Protein AF-A0A933HEP0-F1 (afdb_monomer_lite)

Sequence (116 aa):
MASVLLTAFVLTGDRSFETAAFYCVVFGLLGIPPTYLSGVYDWKTRFKGRRTRIFDHKIGFGLFFLTISLAMVVARLIWPEIMLEETAGKWVYLVSLYAATAAATYLGHLGSKFLN

Secondary structure (DSSP, 8-state):
-HHHHHHHHHHH--HHHHHHHHHHHHHHHHHHHHHHHHHHHHHHHTSTT---HHHHHHHHHHHHHHHHHHHHHHHHHH-TTTTTS-SHHHHHHHHHHHHHHHHHHHHHHHHHTTT-

Radius of gyration: 16.16 Å; chains: 1; bounding box: 37×24×46 Å

Foldseek 3Di:
DLLVLVVVCVVPVDCVSVVVSLVVLVVVLVVLVVVLVVLVVCCVPVVVVDDDPLSVLLVVLSVVLNVLSVVLNVCCVVPVCQCVDPDPSNVVSSVSSVSSVVSVVVSVVSVVVVVD

Structure (mmCIF, N/CA/C/O backbone):
data_AF-A0A933HEP0-F1
#
_entry.id   AF-A0A933HEP0-F1
#
loop_
_atom_site.group_PDB
_atom_site.id
_atom_site.type_symbol
_atom_site.label_atom_id
_atom_site.label_alt_id
_atom_site.label_comp_id
_atom_site.label_asym_id
_atom_site.label_entity_id
_atom_site.label_seq_id
_atom_site.pdbx_PDB_ins_code
_atom_site.Cartn_x
_atom_site.Cartn_y
_atom_site.Cartn_z
_atom_site.occupancy
_atom_site.B_iso_or_equiv
_atom_site.auth_seq_id
_atom_site.auth_comp_id
_atom_site.auth_asym_id
_atom_site.auth_atom_id
_atom_site.pdbx_PDB_model_num
ATOM 1 N N . MET A 1 1 ? -6.078 -9.452 -4.821 1.00 70.06 1 MET A N 1
ATOM 2 C CA . MET A 1 1 ? -6.519 -9.011 -6.165 1.00 70.06 1 MET A CA 1
ATOM 3 C C . MET A 1 1 ? -5.355 -8.452 -6.977 1.00 70.06 1 MET A C 1
ATOM 5 O O . MET A 1 1 ? -5.093 -9.003 -8.033 1.00 70.06 1 MET A O 1
ATOM 9 N N . ALA A 1 2 ? -4.591 -7.472 -6.468 1.00 78.62 2 ALA A N 1
ATOM 10 C CA . ALA A 1 2 ? -3.384 -6.972 -7.147 1.00 78.62 2 ALA A CA 1
ATOM 11 C C . ALA A 1 2 ? -2.350 -8.081 -7.449 1.00 78.62 2 ALA A C 1
ATOM 13 O O . ALA A 1 2 ? -1.846 -8.157 -8.563 1.00 78.62 2 ALA A O 1
ATOM 14 N N . SER A 1 3 ? -2.111 -8.998 -6.502 1.00 79.44 3 SER A N 1
ATOM 15 C CA . SER A 1 3 ? -1.239 -10.164 -6.720 1.00 79.44 3 SER A CA 1
ATOM 16 C C . SER A 1 3 ? -1.694 -11.075 -7.867 1.00 79.44 3 SER A C 1
ATOM 18 O O . SER A 1 3 ? -0.859 -11.539 -8.628 1.00 79.44 3 SER A O 1
ATOM 20 N N . VAL A 1 4 ? -3.003 -11.295 -8.030 1.00 83.44 4 VAL A N 1
ATOM 21 C CA . VAL A 1 4 ? -3.568 -12.158 -9.086 1.00 83.44 4 VAL A CA 1
ATOM 22 C C . VAL A 1 4 ? -3.347 -11.537 -10.463 1.00 83.44 4 VAL A C 1
ATOM 24 O O . VAL A 1 4 ? -2.940 -12.226 -11.393 1.00 83.44 4 VAL A O 1
ATOM 27 N N . LEU A 1 5 ? -3.562 -10.225 -10.578 1.00 82.38 5 LEU A N 1
ATOM 28 C CA . LEU A 1 5 ? -3.299 -9.473 -11.806 1.00 82.38 5 LEU A CA 1
ATOM 29 C C . LEU A 1 5 ? -1.806 -9.482 -12.146 1.00 82.38 5 LEU A C 1
ATOM 31 O O . LEU A 1 5 ? -1.433 -9.667 -13.298 1.00 82.38 5 LEU A O 1
ATOM 35 N N . LEU A 1 6 ? -0.940 -9.378 -11.138 1.00 79.62 6 LEU A N 1
ATOM 36 C CA . LEU A 1 6 ? 0.499 -9.494 -11.332 1.00 79.62 6 LEU A CA 1
ATOM 37 C C . LEU A 1 6 ? 0.911 -10.901 -11.803 1.00 79.62 6 LEU A C 1
ATOM 39 O O . LEU A 1 6 ? 1.744 -11.026 -12.695 1.00 79.62 6 LEU A O 1
ATOM 43 N N . THR A 1 7 ? 0.317 -11.965 -11.254 1.00 81.12 7 THR A N 1
ATOM 44 C CA . THR A 1 7 ? 0.542 -13.333 -11.747 1.00 81.12 7 THR A CA 1
ATOM 45 C C . THR A 1 7 ? 0.076 -13.480 -13.198 1.00 81.12 7 THR A C 1
ATOM 47 O O . THR A 1 7 ? 0.786 -14.071 -14.006 1.00 81.12 7 THR A O 1
ATOM 50 N N . ALA A 1 8 ? -1.065 -12.885 -13.560 1.00 79.50 8 ALA A N 1
ATOM 51 C CA . ALA A 1 8 ? -1.544 -12.859 -14.940 1.00 79.50 8 ALA A CA 1
ATOM 52 C C . ALA A 1 8 ? -0.583 -12.101 -15.873 1.00 79.50 8 ALA A C 1
ATOM 54 O O . ALA A 1 8 ? -0.327 -12.571 -16.978 1.00 79.50 8 ALA A O 1
ATOM 55 N N . PHE A 1 9 ? 0.026 -10.997 -15.426 1.00 81.81 9 PHE A N 1
ATOM 56 C CA . PHE A 1 9 ? 1.069 -10.303 -16.190 1.00 81.81 9 PHE A CA 1
ATOM 57 C C . PHE A 1 9 ? 2.274 -11.208 -16.464 1.00 81.81 9 PHE A C 1
ATOM 59 O O . PHE A 1 9 ? 2.715 -11.299 -17.603 1.00 81.81 9 PHE A O 1
ATOM 66 N N . VAL A 1 10 ? 2.777 -11.919 -15.451 1.00 79.06 10 VAL A N 1
ATOM 67 C CA . VAL A 1 10 ? 3.939 -12.812 -15.613 1.00 79.06 10 VAL A CA 1
ATOM 68 C C . VAL A 1 10 ? 3.654 -13.946 -16.603 1.00 79.06 10 VAL A C 1
ATOM 70 O O . VAL A 1 10 ? 4.550 -14.350 -17.336 1.00 79.06 10 VAL A O 1
ATOM 73 N N . LEU A 1 11 ? 2.415 -14.443 -16.649 1.00 83.94 11 LEU A N 1
ATOM 74 C CA . LEU A 1 11 ? 2.013 -15.518 -17.561 1.00 83.94 11 LEU A CA 1
ATOM 75 C C . LEU A 1 11 ? 1.714 -15.027 -18.985 1.00 83.94 11 LEU A C 1
ATOM 77 O O . LEU A 1 11 ? 2.029 -15.722 -19.945 1.00 83.94 11 LEU A O 1
ATOM 81 N N . THR A 1 12 ? 1.092 -13.854 -19.125 1.00 83.94 12 THR A N 1
ATOM 82 C CA . THR A 1 12 ? 0.591 -13.354 -20.421 1.00 83.94 12 THR A CA 1
ATOM 83 C C . THR A 1 12 ? 1.558 -12.380 -21.098 1.00 83.94 12 THR A C 1
ATOM 85 O O . THR A 1 12 ? 1.484 -12.178 -22.304 1.00 83.94 12 THR A O 1
ATOM 88 N N . GLY A 1 13 ? 2.437 -11.729 -20.332 1.00 77.69 13 GLY A N 1
ATOM 89 C CA . GLY A 1 13 ? 3.311 -10.645 -20.796 1.00 77.69 13 GLY A CA 1
ATOM 90 C C . GLY A 1 13 ? 2.590 -9.323 -21.098 1.00 77.69 13 GLY A C 1
ATOM 91 O O . GLY A 1 13 ? 3.228 -8.351 -21.503 1.00 77.69 13 GLY A O 1
ATOM 92 N N . ASP A 1 14 ? 1.270 -9.260 -20.904 1.00 82.31 14 ASP A N 1
ATOM 93 C CA . ASP A 1 14 ? 0.446 -8.107 -21.267 1.00 82.31 14 ASP A CA 1
ATOM 94 C C . ASP A 1 14 ? 0.480 -7.003 -20.193 1.00 82.31 14 ASP A C 1
ATOM 96 O O . ASP A 1 14 ? -0.011 -7.166 -19.068 1.00 82.31 14 ASP A O 1
ATOM 100 N N . ARG A 1 15 ? 1.023 -5.838 -20.572 1.00 79.56 15 ARG A N 1
ATOM 101 C CA . ARG A 1 15 ? 1.189 -4.644 -19.721 1.00 79.56 15 ARG A CA 1
ATOM 102 C C . ARG A 1 15 ? -0.126 -4.106 -19.143 1.00 79.56 15 ARG A C 1
ATOM 104 O O . ARG A 1 15 ? -0.103 -3.384 -18.139 1.00 79.56 15 ARG A O 1
ATOM 111 N N . SER A 1 16 ? -1.278 -4.447 -19.723 1.00 83.25 16 SER A N 1
ATOM 112 C CA . SER A 1 16 ? -2.579 -4.067 -19.166 1.00 83.25 16 SER A CA 1
ATOM 113 C C . SER A 1 16 ? -2.805 -4.658 -17.769 1.00 83.25 16 SER A C 1
ATOM 115 O O . SER A 1 16 ? -3.337 -3.966 -16.899 1.00 83.25 16 SER A O 1
ATOM 117 N N . PHE A 1 17 ? -2.335 -5.882 -17.500 1.00 82.56 17 PHE A N 1
ATOM 118 C CA . PHE A 1 17 ? -2.476 -6.512 -16.181 1.00 82.56 17 PHE A CA 1
ATOM 119 C C . PHE A 1 17 ? -1.591 -5.871 -15.111 1.00 82.56 17 PHE A C 1
ATOM 121 O O . PHE A 1 17 ? -2.025 -5.698 -13.971 1.00 82.56 17 PHE A O 1
ATOM 128 N N . GLU A 1 18 ? -0.374 -5.469 -15.478 1.00 81.38 18 GLU A N 1
ATOM 129 C CA . GLU A 1 18 ? 0.513 -4.707 -14.598 1.00 81.38 18 GLU A CA 1
ATOM 130 C C . GLU A 1 18 ? -0.133 -3.375 -14.196 1.00 81.38 18 GLU A C 1
ATOM 132 O O . GLU A 1 18 ? -0.175 -3.020 -13.015 1.00 81.38 18 GLU A O 1
ATOM 137 N N . THR A 1 19 ? -0.674 -2.651 -15.176 1.00 83.56 19 THR A N 1
ATOM 138 C CA . THR A 1 19 ? -1.289 -1.342 -14.936 1.00 83.56 19 THR A CA 1
ATOM 139 C C . THR A 1 19 ? -2.553 -1.488 -14.084 1.00 83.56 19 THR A C 1
ATOM 141 O O . THR A 1 19 ? -2.774 -0.716 -13.151 1.00 83.56 19 THR A O 1
ATOM 144 N N . ALA A 1 20 ? -3.350 -2.534 -14.320 1.00 86.12 20 ALA A N 1
ATOM 145 C CA . ALA A 1 20 ? -4.492 -2.871 -13.475 1.00 86.12 20 ALA A CA 1
ATOM 146 C C . ALA A 1 20 ? -4.071 -3.194 -12.028 1.00 86.12 20 ALA A C 1
ATOM 148 O O . ALA A 1 20 ? -4.691 -2.701 -11.082 1.00 86.12 20 ALA A O 1
ATOM 149 N N . ALA A 1 21 ? -2.995 -3.967 -11.833 1.00 85.06 21 ALA A N 1
ATOM 150 C CA . ALA A 1 21 ? -2.456 -4.261 -10.504 1.00 85.06 21 ALA A CA 1
ATOM 151 C C . ALA A 1 21 ? -2.015 -2.981 -9.777 1.00 85.06 21 ALA A C 1
ATOM 153 O O . ALA A 1 21 ? -2.293 -2.822 -8.586 1.00 85.06 21 ALA A O 1
ATOM 154 N N . PHE A 1 22 ? -1.390 -2.048 -10.500 1.00 84.62 22 PHE A N 1
ATOM 155 C CA . PHE A 1 22 ? -1.019 -0.737 -9.976 1.00 84.62 22 PHE A CA 1
ATOM 156 C C . PHE A 1 22 ? -2.241 0.079 -9.540 1.00 84.62 22 PHE A C 1
ATOM 158 O O . PHE A 1 22 ? -2.272 0.573 -8.411 1.00 84.62 22 PHE A O 1
ATOM 165 N N . TYR A 1 23 ? -3.288 0.155 -10.368 1.00 87.69 23 TYR A N 1
ATOM 166 C CA . TYR A 1 23 ? -4.524 0.839 -9.986 1.00 87.69 23 TYR A CA 1
ATOM 167 C C . TYR A 1 23 ? -5.151 0.235 -8.728 1.00 87.69 23 TYR A C 1
ATOM 169 O O . TYR A 1 23 ? -5.59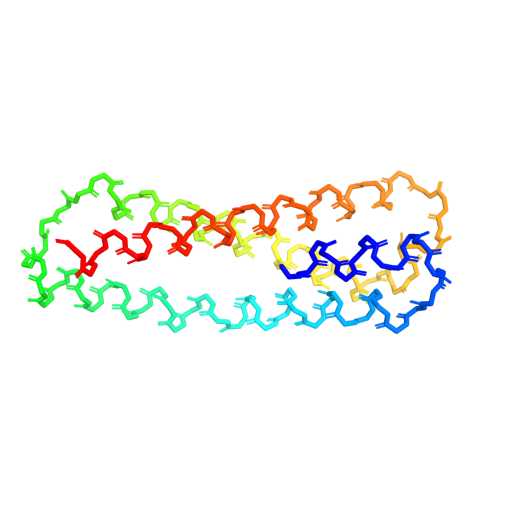1 0.983 -7.859 1.00 87.69 23 TYR A O 1
ATOM 177 N N . CYS A 1 24 ? -5.137 -1.092 -8.562 1.00 87.75 24 CYS A N 1
ATOM 178 C CA . CYS A 1 24 ? -5.615 -1.717 -7.326 1.00 87.75 24 CYS A CA 1
ATOM 179 C C . CYS A 1 24 ? -4.846 -1.241 -6.083 1.00 87.75 24 CYS A C 1
ATOM 181 O O . CYS A 1 24 ? -5.460 -1.037 -5.037 1.00 87.75 24 CYS A O 1
ATOM 183 N N . VAL A 1 25 ? -3.525 -1.057 -6.180 1.00 86.44 25 VAL A N 1
ATOM 184 C CA . VAL A 1 25 ? -2.708 -0.529 -5.073 1.00 86.44 25 VAL A CA 1
ATOM 185 C C . VAL A 1 25 ? -3.051 0.935 -4.797 1.00 86.44 25 VAL A C 1
ATOM 187 O O . VAL A 1 25 ? -3.216 1.304 -3.638 1.00 86.44 25 VAL A O 1
ATOM 190 N N . VAL A 1 26 ? -3.243 1.752 -5.838 1.00 88.44 26 VAL A N 1
ATOM 191 C CA . VAL A 1 26 ? -3.664 3.159 -5.703 1.00 88.44 26 VAL A CA 1
ATOM 192 C C . VAL A 1 26 ?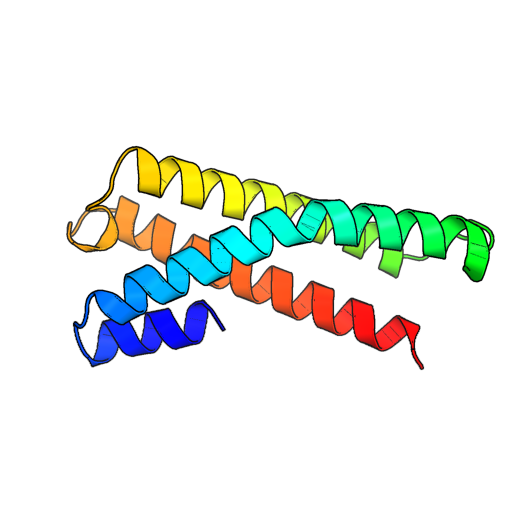 -5.036 3.266 -5.033 1.00 88.44 26 VAL A C 1
ATOM 194 O O . VAL A 1 26 ? -5.190 4.007 -4.064 1.00 88.44 26 VAL A O 1
ATOM 197 N N . PHE A 1 27 ? -6.026 2.495 -5.487 1.00 88.50 27 PHE A N 1
ATOM 198 C CA . PHE A 1 27 ? -7.343 2.444 -4.847 1.00 88.50 27 PHE A CA 1
ATOM 199 C C . PHE A 1 27 ? -7.251 1.951 -3.403 1.00 88.50 27 PHE A C 1
ATOM 201 O O . PHE A 1 27 ? -7.910 2.505 -2.525 1.00 88.50 27 PHE A O 1
ATOM 208 N N . GLY A 1 28 ? -6.401 0.954 -3.143 1.00 86.06 28 GLY A N 1
ATOM 209 C CA . GLY A 1 28 ? -6.095 0.493 -1.794 1.00 86.06 28 GLY A CA 1
ATOM 210 C C . GLY A 1 28 ? -5.582 1.630 -0.916 1.00 86.06 28 GLY A C 1
ATOM 211 O O . GLY A 1 28 ? -6.154 1.872 0.141 1.00 86.06 28 GLY A O 1
ATOM 212 N N . LEU A 1 29 ? -4.572 2.370 -1.379 1.00 87.69 29 LEU A N 1
ATOM 213 C CA . LEU A 1 29 ? -3.976 3.511 -0.680 1.00 87.69 29 LEU A CA 1
ATOM 214 C C . LEU A 1 29 ? -5.011 4.600 -0.365 1.00 87.69 29 LEU A C 1
ATOM 216 O O . LEU A 1 29 ? -5.084 5.062 0.771 1.00 87.69 29 LEU A O 1
ATOM 220 N N . LEU A 1 30 ? -5.843 4.968 -1.343 1.00 88.50 30 LEU A N 1
ATOM 221 C CA . LEU A 1 30 ? -6.912 5.960 -1.171 1.00 88.50 30 LEU A CA 1
ATOM 222 C C . LEU A 1 30 ? -8.042 5.467 -0.254 1.00 88.50 30 LEU A C 1
ATOM 224 O O . LEU A 1 30 ? -8.715 6.272 0.386 1.00 88.50 30 LEU A O 1
ATOM 228 N N . GLY A 1 31 ? -8.242 4.152 -0.164 1.00 85.00 31 GLY A N 1
ATOM 229 C CA . GLY A 1 31 ? -9.216 3.527 0.725 1.00 85.00 31 GLY A CA 1
ATOM 230 C C . GLY A 1 31 ? -8.779 3.465 2.191 1.00 85.00 31 GLY A C 1
ATOM 231 O O . GLY A 1 31 ? -9.638 3.355 3.068 1.00 85.00 31 GLY A O 1
ATOM 232 N N . ILE A 1 32 ? -7.479 3.570 2.502 1.00 83.62 32 ILE A N 1
ATOM 233 C CA . ILE A 1 32 ? -6.990 3.484 3.891 1.00 83.62 32 ILE A CA 1
ATOM 234 C C . ILE A 1 32 ? -7.506 4.639 4.759 1.00 83.62 32 ILE A C 1
ATOM 236 O O . ILE A 1 32 ? -8.051 4.335 5.821 1.00 83.62 32 ILE A O 1
ATOM 240 N N . PRO A 1 33 ? -7.390 5.930 4.374 1.00 82.44 33 PRO A N 1
ATOM 241 C CA . PRO A 1 33 ? -7.853 7.033 5.215 1.00 82.44 33 PRO A CA 1
ATOM 242 C C . PRO A 1 33 ? -9.322 6.911 5.659 1.00 82.44 33 PRO A C 1
ATOM 244 O O . PRO A 1 33 ? -9.563 6.950 6.869 1.00 82.44 33 PRO A O 1
ATOM 247 N N . PRO A 1 34 ? -10.310 6.694 4.761 1.00 83.62 34 PRO A N 1
ATOM 248 C CA . PRO A 1 34 ? -11.700 6.548 5.190 1.00 83.62 34 PRO A CA 1
ATOM 249 C C . PRO A 1 34 ? -11.920 5.279 6.025 1.00 83.62 34 PRO A C 1
ATOM 251 O O . PRO A 1 34 ? -12.689 5.314 6.984 1.00 83.62 34 PRO A O 1
ATOM 254 N N . THR A 1 35 ? -11.212 4.184 5.727 1.00 81.44 35 THR A N 1
ATOM 255 C CA . THR A 1 35 ? -11.295 2.929 6.500 1.00 81.44 35 THR A CA 1
ATOM 256 C C . THR A 1 35 ? -10.720 3.076 7.910 1.00 81.44 35 THR A C 1
ATOM 258 O O . THR A 1 35 ? -11.222 2.488 8.869 1.00 81.44 35 THR A O 1
ATOM 261 N N . TYR A 1 36 ? -9.663 3.869 8.063 1.00 81.62 36 TYR A N 1
ATOM 262 C CA . TYR A 1 36 ? -9.060 4.139 9.360 1.00 81.62 36 TYR A CA 1
ATOM 263 C C . TYR A 1 36 ? -9.972 5.026 10.212 1.00 81.62 36 TYR A C 1
ATOM 265 O O . TYR A 1 36 ? -10.222 4.721 11.378 1.00 81.62 36 TYR A O 1
ATOM 273 N N . LEU A 1 37 ? -10.529 6.085 9.615 1.00 82.62 37 LEU A N 1
ATOM 274 C CA . LEU A 1 37 ? -11.475 6.981 10.281 1.00 82.62 37 LEU A CA 1
ATOM 275 C C . LEU A 1 37 ? -12.743 6.247 10.729 1.00 82.62 37 LEU A C 1
ATOM 277 O O . LEU A 1 37 ? -13.158 6.403 11.879 1.00 82.62 37 LEU A O 1
ATOM 281 N N . SER A 1 38 ? -13.323 5.409 9.864 1.00 82.88 38 SER A N 1
ATOM 282 C CA . SER A 1 38 ? -14.485 4.593 10.231 1.00 82.88 38 SER A CA 1
ATOM 283 C C . SER A 1 38 ? -14.145 3.596 11.342 1.00 82.88 38 SER A C 1
ATOM 285 O O . SER A 1 38 ? -14.905 3.466 12.298 1.00 82.88 38 SER A O 1
ATOM 287 N N . GLY A 1 39 ? -12.959 2.978 11.300 1.00 76.31 39 GLY A N 1
ATOM 288 C CA . GLY A 1 39 ? -12.474 2.098 12.363 1.00 76.31 39 GLY A CA 1
ATOM 289 C C . GLY A 1 39 ? -12.349 2.796 13.722 1.00 76.31 39 GLY A C 1
ATOM 290 O O . GLY A 1 39 ? -12.770 2.243 14.738 1.00 76.31 39 GLY A O 1
ATOM 291 N N . VAL A 1 40 ? -11.818 4.022 13.755 1.00 79.44 40 VAL A N 1
ATOM 292 C CA . VAL A 1 40 ? -11.728 4.839 14.981 1.00 79.44 40 VAL A CA 1
ATOM 293 C C . VAL A 1 40 ? -13.114 5.246 15.485 1.00 79.44 40 VAL A C 1
ATOM 295 O O . VAL A 1 40 ? -13.365 5.201 16.694 1.00 79.44 40 VAL A O 1
ATOM 298 N N . TYR A 1 41 ? -14.027 5.603 14.581 1.00 82.38 41 TYR A N 1
ATOM 299 C CA . TYR A 1 41 ? -15.404 5.937 14.932 1.00 82.38 41 TYR A CA 1
ATOM 300 C C . TYR A 1 41 ? -16.139 4.746 15.562 1.00 82.38 41 TYR A C 1
ATOM 302 O O . TYR A 1 41 ? -16.710 4.881 16.648 1.00 82.38 41 TYR A O 1
ATOM 310 N N . ASP A 1 42 ? -16.067 3.566 14.943 1.00 78.62 42 ASP A N 1
ATOM 311 C CA . ASP A 1 42 ? -16.667 2.337 15.471 1.00 78.62 42 ASP A CA 1
ATOM 312 C C . ASP A 1 42 ? -16.052 1.935 16.815 1.00 78.62 42 ASP A C 1
ATOM 314 O O . ASP A 1 42 ? -16.763 1.533 17.737 1.00 78.62 42 ASP A O 1
ATOM 318 N N . TRP A 1 43 ? -14.738 2.096 16.980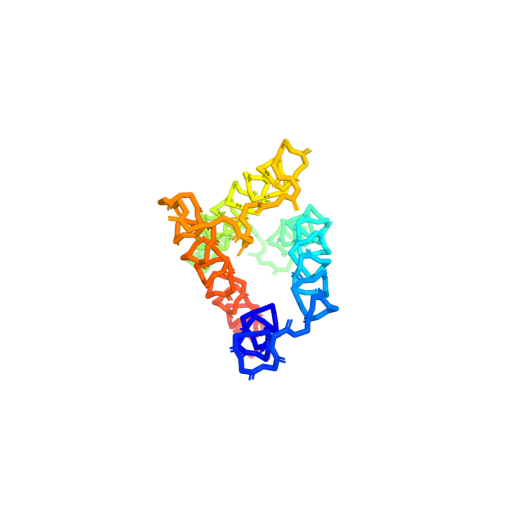 1.00 75.88 43 TRP A N 1
ATOM 319 C CA . TRP A 1 43 ? -14.071 1.838 18.257 1.00 75.88 43 TRP A CA 1
ATOM 320 C C . TRP A 1 43 ? -14.619 2.701 19.395 1.00 75.88 43 TRP A C 1
ATOM 322 O O . TRP A 1 43 ? -14.895 2.201 20.491 1.00 75.88 43 TRP A O 1
ATOM 332 N N . LYS A 1 44 ? -14.829 3.992 19.132 1.00 79.31 44 LYS A N 1
ATOM 333 C CA . LYS A 1 44 ? -15.345 4.926 20.134 1.00 79.31 44 LYS A CA 1
ATOM 334 C C . LYS A 1 44 ? -16.828 4.692 20.429 1.00 79.31 44 LYS A C 1
ATOM 336 O O . LYS A 1 44 ? -17.223 4.728 21.591 1.00 79.31 44 LYS A O 1
ATOM 341 N N . THR A 1 45 ? -17.633 4.437 19.399 1.00 80.56 45 THR A N 1
ATOM 342 C CA . THR A 1 45 ? -19.099 4.354 19.512 1.00 80.56 45 THR A CA 1
ATOM 343 C C . THR A 1 45 ? -19.592 2.958 19.885 1.00 80.56 45 THR A C 1
ATOM 345 O O . THR A 1 45 ? -20.300 2.804 20.878 1.00 80.56 45 THR A O 1
ATOM 348 N N . ARG A 1 46 ? -19.189 1.923 19.139 1.00 76.25 46 ARG A N 1
ATOM 349 C CA . ARG A 1 46 ? -19.651 0.539 19.329 1.00 76.25 46 ARG A CA 1
ATOM 350 C C . ARG A 1 46 ? -18.862 -0.195 20.406 1.00 76.25 46 ARG A C 1
ATOM 352 O O . ARG A 1 46 ? -19.447 -0.895 21.229 1.00 76.25 46 ARG A O 1
ATOM 359 N N . PHE A 1 47 ? -17.543 -0.008 20.450 1.00 71.06 47 PHE A N 1
ATOM 360 C CA . PHE A 1 47 ? -16.675 -0.734 21.390 1.00 71.06 47 PHE A CA 1
ATOM 361 C C . PHE A 1 47 ? -16.423 0.009 22.710 1.00 71.06 47 PHE A C 1
ATOM 363 O O . PHE A 1 47 ? -15.668 -0.481 23.556 1.00 71.06 47 PHE A O 1
ATOM 370 N N . LYS A 1 48 ? -17.075 1.163 22.922 1.00 77.75 48 LYS A N 1
ATOM 371 C CA . LYS A 1 48 ? -16.935 2.017 24.118 1.00 77.75 48 LYS A CA 1
ATOM 372 C C . LYS A 1 48 ? -15.470 2.343 24.452 1.00 77.75 48 LYS A C 1
ATOM 374 O O . LYS A 1 48 ? -15.105 2.439 25.620 1.00 77.75 48 LYS A O 1
ATOM 379 N N . GLY A 1 49 ? -14.608 2.435 23.437 1.00 67.50 49 GLY A N 1
ATOM 380 C CA . GLY A 1 49 ? -13.181 2.701 23.617 1.00 67.50 49 GLY A CA 1
ATOM 381 C C . GLY A 1 49 ? -12.375 1.558 24.246 1.00 67.50 49 GLY A C 1
ATOM 382 O O . GLY A 1 49 ? -11.223 1.770 24.623 1.00 67.50 49 GLY A O 1
ATOM 383 N N . ARG A 1 50 ? -12.913 0.332 24.361 1.00 72.06 50 ARG A N 1
ATOM 384 C CA . ARG A 1 50 ? -12.113 -0.811 24.833 1.00 72.06 50 ARG A CA 1
ATOM 385 C C . ARG A 1 50 ? -11.057 -1.168 23.795 1.00 72.06 50 ARG A C 1
ATOM 387 O O . ARG A 1 50 ? -11.380 -1.593 22.688 1.00 72.06 50 ARG A O 1
ATOM 394 N N . ARG A 1 51 ? -9.782 -0.987 24.148 1.00 64.44 51 ARG A N 1
ATOM 395 C CA . ARG A 1 51 ? -8.655 -1.469 23.343 1.00 64.44 51 ARG A CA 1
ATOM 396 C C . ARG A 1 51 ? -8.674 -2.994 23.325 1.00 64.44 51 ARG A C 1
ATOM 398 O O . ARG A 1 51 ? -8.549 -3.635 24.364 1.00 64.44 51 ARG A O 1
ATOM 405 N N . THR A 1 52 ? -8.820 -3.569 22.141 1.00 71.62 52 THR A N 1
ATOM 406 C CA . THR A 1 52 ? -8.621 -5.000 21.905 1.00 71.62 52 THR A CA 1
ATOM 407 C C . THR A 1 52 ? -7.369 -5.181 21.056 1.00 71.62 52 THR A C 1
ATOM 409 O O . THR A 1 52 ? -7.049 -4.324 20.232 1.00 71.62 52 THR A O 1
ATOM 412 N N . ARG A 1 53 ? -6.677 -6.320 21.198 1.00 70.75 53 ARG A N 1
ATOM 413 C CA . ARG A 1 53 ? -5.496 -6.655 20.371 1.00 70.75 53 ARG A CA 1
ATOM 414 C C . ARG A 1 53 ? -5.774 -6.563 18.864 1.00 70.75 53 ARG A C 1
ATOM 416 O O . ARG A 1 53 ? -4.857 -6.315 18.087 1.00 70.75 53 ARG A O 1
ATOM 423 N N . ILE A 1 54 ? -7.033 -6.743 18.463 1.00 72.25 54 ILE A N 1
ATOM 424 C CA . ILE A 1 54 ? -7.512 -6.636 17.080 1.00 72.25 54 ILE A CA 1
ATOM 425 C C . ILE A 1 54 ? -7.390 -5.191 16.570 1.00 72.25 54 ILE A C 1
ATOM 427 O O . ILE A 1 54 ? -7.038 -4.976 15.412 1.00 72.25 54 ILE A O 1
ATOM 431 N N . PHE A 1 55 ? -7.637 -4.201 17.432 1.00 71.50 55 PHE A N 1
ATOM 432 C CA . PHE A 1 55 ? -7.528 -2.787 17.081 1.00 71.50 55 PHE A CA 1
ATOM 433 C C . PHE A 1 55 ? -6.069 -2.359 16.894 1.00 71.50 55 PHE A C 1
ATOM 435 O O . PHE A 1 55 ? -5.740 -1.727 15.894 1.00 71.50 55 PHE A O 1
ATOM 442 N N . ASP A 1 56 ? -5.181 -2.793 17.792 1.00 76.31 56 ASP A N 1
ATOM 443 C CA . ASP A 1 56 ? -3.746 -2.501 17.687 1.00 76.31 56 ASP A CA 1
ATOM 444 C C . ASP A 1 56 ? -3.136 -3.130 16.419 1.00 76.31 56 ASP A C 1
ATOM 446 O O . ASP A 1 56 ? -2.385 -2.473 15.698 1.00 76.31 56 ASP A O 1
ATOM 450 N N . HIS A 1 57 ? -3.531 -4.366 16.076 1.00 79.88 57 HIS A N 1
ATOM 451 C CA . HIS A 1 57 ? -3.125 -4.998 14.813 1.00 79.88 57 HIS A CA 1
ATOM 452 C C . HIS A 1 57 ? -3.688 -4.258 13.592 1.00 79.88 57 HIS A C 1
ATOM 454 O O . HIS A 1 57 ? -2.966 -4.075 12.615 1.00 79.88 57 HIS A O 1
ATOM 460 N N . LYS A 1 58 ? -4.941 -3.784 13.637 1.00 78.06 58 LYS A N 1
ATOM 461 C CA . LYS A 1 58 ? -5.536 -2.987 12.549 1.00 78.06 58 LYS A CA 1
ATOM 462 C C . LYS A 1 58 ? -4.737 -1.715 12.268 1.00 78.06 58 LYS A C 1
ATOM 464 O O . LYS A 1 58 ? -4.510 -1.392 11.105 1.00 78.06 58 LYS A O 1
ATOM 469 N N . ILE A 1 59 ? -4.294 -1.018 13.314 1.00 80.12 59 ILE A N 1
ATOM 470 C CA . ILE A 1 59 ? -3.493 0.203 13.169 1.00 80.12 59 ILE A CA 1
ATOM 471 C C . ILE A 1 59 ? -2.108 -0.127 12.610 1.00 80.12 59 ILE A C 1
ATOM 473 O O . ILE A 1 59 ? -1.685 0.496 11.640 1.00 80.12 59 ILE A O 1
ATOM 477 N N . GLY A 1 60 ? -1.424 -1.126 13.177 1.00 84.38 60 GLY A N 1
ATOM 478 C CA . GLY A 1 60 ? -0.079 -1.508 12.741 1.00 84.38 60 GLY A CA 1
ATOM 479 C C . GLY A 1 60 ? -0.036 -1.971 11.284 1.00 84.38 60 GLY A C 1
ATOM 480 O O . GLY A 1 60 ? 0.726 -1.431 10.483 1.00 84.38 60 GLY A O 1
ATOM 481 N N . PHE A 1 61 ? -0.899 -2.921 10.911 1.00 84.62 61 PHE A N 1
ATOM 482 C CA . PHE A 1 61 ? -0.976 -3.415 9.533 1.00 84.62 61 PHE A CA 1
ATOM 483 C C . PHE A 1 61 ? -1.527 -2.365 8.564 1.00 84.62 61 PHE A C 1
ATOM 485 O O . PHE A 1 61 ? -1.109 -2.336 7.410 1.00 84.62 61 PHE A O 1
ATOM 492 N N . GLY A 1 62 ? -2.425 -1.484 9.018 1.00 83.94 62 GLY A N 1
ATOM 493 C CA . GLY A 1 62 ? -2.920 -0.362 8.221 1.00 83.94 62 GLY A CA 1
ATOM 494 C C . GLY A 1 62 ? -1.816 0.640 7.889 1.00 83.94 62 GLY A C 1
ATOM 495 O O . GLY A 1 62 ? -1.674 1.028 6.733 1.00 83.94 62 GLY A O 1
ATOM 496 N N . LEU A 1 63 ? -0.990 1.003 8.875 1.00 86.06 63 LEU A N 1
ATOM 497 C CA . LEU A 1 63 ? 0.155 1.888 8.669 1.00 86.06 63 LEU A CA 1
ATOM 498 C C . LEU A 1 63 ? 1.214 1.236 7.775 1.00 86.06 63 LEU A C 1
ATOM 500 O O . LEU A 1 63 ? 1.706 1.884 6.859 1.00 86.06 63 LEU A O 1
ATOM 504 N N . PHE A 1 64 ? 1.517 -0.047 7.992 1.00 88.44 64 PHE A N 1
ATOM 505 C CA . PHE A 1 64 ? 2.423 -0.811 7.132 1.00 88.44 64 PHE A CA 1
ATOM 506 C C . PHE A 1 64 ? 1.934 -0.857 5.677 1.00 88.44 64 PHE A C 1
ATOM 508 O O . PHE A 1 64 ? 2.702 -0.619 4.748 1.00 88.44 64 PHE A O 1
ATOM 515 N N . PHE A 1 65 ? 0.642 -1.123 5.467 1.00 88.12 65 PHE A N 1
ATOM 516 C CA . PHE A 1 65 ? 0.050 -1.128 4.133 1.00 88.12 65 PHE A CA 1
ATOM 517 C C . PHE A 1 65 ? 0.074 0.271 3.493 1.00 88.12 65 PHE A C 1
ATOM 519 O O . PHE A 1 65 ? 0.316 0.391 2.292 1.00 88.12 65 PHE A O 1
ATOM 526 N N . LEU A 1 66 ? -0.113 1.332 4.283 1.00 88.50 66 LEU A N 1
ATOM 527 C CA . LEU A 1 66 ? -0.046 2.713 3.808 1.00 88.50 66 LEU A CA 1
ATOM 528 C C . LEU A 1 66 ? 1.366 3.095 3.368 1.00 88.50 66 LEU A C 1
ATOM 530 O O . LEU A 1 66 ? 1.533 3.628 2.274 1.00 88.50 66 LEU A O 1
ATOM 534 N N . THR A 1 67 ? 2.382 2.799 4.179 1.00 89.62 67 THR A N 1
ATOM 535 C CA . THR A 1 67 ? 3.773 3.147 3.860 1.00 89.62 67 THR A CA 1
ATOM 536 C C . THR A 1 67 ? 4.277 2.376 2.647 1.00 89.62 67 THR A C 1
ATOM 538 O O . THR A 1 67 ? 4.867 2.983 1.755 1.00 89.62 67 THR A O 1
ATOM 541 N N . ILE A 1 68 ? 3.996 1.070 2.562 1.00 89.94 68 ILE A N 1
ATOM 542 C CA . ILE A 1 68 ? 4.443 0.251 1.431 1.00 89.94 68 ILE A CA 1
ATOM 543 C C . ILE A 1 68 ? 3.723 0.641 0.136 1.00 89.94 68 ILE A C 1
ATOM 545 O O . ILE A 1 68 ? 4.368 0.795 -0.898 1.00 89.94 68 ILE A O 1
ATOM 549 N N . SER A 1 69 ? 2.410 0.896 0.191 1.00 87.38 69 SER A N 1
ATOM 550 C CA . SER A 1 69 ? 1.638 1.299 -0.989 1.00 87.38 69 SER A CA 1
ATOM 551 C C . SER A 1 69 ? 2.039 2.694 -1.464 1.00 87.38 69 SER A C 1
ATOM 553 O O . SER A 1 69 ? 2.176 2.912 -2.664 1.00 87.38 69 SER A O 1
ATOM 555 N N . LEU A 1 70 ? 2.295 3.630 -0.544 1.00 90.25 70 LEU A N 1
ATOM 556 C CA . LEU A 1 70 ? 2.793 4.960 -0.891 1.00 90.25 70 LEU A CA 1
ATOM 557 C C . LEU A 1 70 ? 4.181 4.885 -1.536 1.00 90.25 70 LEU A C 1
ATOM 559 O O . LEU A 1 70 ? 4.392 5.490 -2.585 1.00 90.25 70 LEU A O 1
ATOM 563 N N . ALA A 1 71 ? 5.102 4.111 -0.955 1.00 89.56 71 ALA A N 1
ATOM 564 C CA . ALA A 1 71 ? 6.438 3.916 -1.514 1.00 89.56 71 ALA A CA 1
ATOM 565 C C . ALA A 1 71 ? 6.377 3.315 -2.925 1.00 89.56 71 ALA A C 1
ATOM 567 O O . ALA A 1 71 ? 7.077 3.781 -3.819 1.00 89.56 71 ALA A O 1
ATOM 568 N N . MET A 1 72 ? 5.495 2.337 -3.153 1.00 87.81 72 MET A N 1
ATOM 569 C CA . MET A 1 72 ? 5.278 1.749 -4.476 1.00 87.81 72 MET A CA 1
ATOM 570 C C . MET A 1 72 ? 4.717 2.750 -5.485 1.00 87.81 72 MET A C 1
ATOM 572 O O . MET A 1 72 ? 5.179 2.785 -6.624 1.00 87.81 72 MET A O 1
ATOM 576 N N . VAL A 1 73 ? 3.743 3.572 -5.083 1.00 87.81 73 VAL A N 1
ATOM 577 C CA . VAL A 1 73 ? 3.172 4.607 -5.954 1.00 87.81 73 VAL A CA 1
ATOM 578 C C . VAL A 1 73 ? 4.230 5.636 -6.333 1.00 87.81 73 VAL A C 1
ATOM 580 O O . VAL A 1 73 ? 4.396 5.925 -7.513 1.00 87.81 73 VAL A O 1
ATOM 583 N N . VAL A 1 74 ? 5.006 6.124 -5.365 1.00 89.81 74 VAL A N 1
ATOM 584 C CA . VAL A 1 74 ? 6.105 7.065 -5.622 1.00 89.81 74 VAL A CA 1
ATOM 585 C C . VAL A 1 74 ? 7.177 6.433 -6.514 1.00 89.81 74 VAL A C 1
ATOM 587 O O . VAL A 1 74 ? 7.595 7.051 -7.490 1.00 89.81 74 VAL A O 1
ATOM 590 N N . ALA A 1 75 ? 7.575 5.186 -6.247 1.00 86.88 75 ALA A N 1
ATOM 591 C CA . ALA A 1 75 ? 8.543 4.467 -7.072 1.00 86.88 75 ALA A CA 1
ATOM 592 C C . ALA A 1 75 ? 8.058 4.307 -8.521 1.00 86.88 75 ALA A C 1
ATOM 594 O O . ALA A 1 75 ? 8.840 4.501 -9.447 1.00 86.88 75 ALA A O 1
ATOM 595 N N . ARG A 1 76 ? 6.766 4.021 -8.734 1.00 83.94 76 ARG A N 1
ATOM 596 C CA . ARG A 1 76 ? 6.169 3.924 -10.075 1.00 83.94 76 ARG A CA 1
ATOM 597 C C . ARG A 1 76 ? 6.136 5.273 -10.801 1.00 83.94 76 ARG A C 1
ATOM 599 O O . ARG A 1 76 ? 6.303 5.299 -12.014 1.00 83.94 76 ARG A O 1
ATOM 606 N N . LEU A 1 77 ? 5.922 6.372 -10.074 1.00 85.75 77 LEU A N 1
ATOM 607 C CA . LEU A 1 77 ? 5.905 7.725 -10.642 1.00 85.75 77 LEU A CA 1
ATOM 608 C C . LEU A 1 77 ? 7.301 8.199 -11.070 1.00 85.75 77 LEU A C 1
ATOM 610 O O . LEU A 1 77 ? 7.417 8.897 -12.071 1.00 85.75 77 LEU A O 1
ATOM 614 N N . ILE A 1 78 ? 8.347 7.817 -10.330 1.00 86.94 78 ILE A N 1
ATOM 615 C CA . ILE A 1 78 ? 9.742 8.157 -10.656 1.00 86.94 78 ILE A CA 1
ATOM 616 C C . ILE A 1 78 ? 10.296 7.218 -11.739 1.00 86.94 78 ILE A C 1
ATOM 618 O O . ILE A 1 78 ? 10.983 7.672 -12.651 1.00 86.94 78 ILE A O 1
ATOM 622 N N . TRP A 1 79 ? 9.968 5.923 -11.666 1.00 85.19 79 TRP A N 1
ATOM 623 C CA . TRP A 1 79 ? 10.430 4.887 -12.593 1.00 85.19 79 TRP A CA 1
ATOM 624 C C . TRP A 1 79 ? 9.254 4.128 -13.235 1.00 85.19 79 TRP A C 1
ATOM 626 O O . TRP A 1 79 ? 8.896 3.017 -12.820 1.00 85.19 79 TRP A O 1
ATOM 636 N N . PRO A 1 80 ? 8.655 4.692 -14.301 1.00 81.44 80 PRO A N 1
ATOM 637 C CA . PRO A 1 80 ? 7.533 4.083 -15.014 1.00 81.44 80 PRO A CA 1
ATOM 638 C C . PRO A 1 80 ? 7.913 2.814 -15.797 1.00 81.44 80 PRO A C 1
ATOM 640 O O . PRO A 1 80 ? 7.024 2.109 -16.277 1.00 81.44 80 PRO A O 1
ATOM 643 N N . GLU A 1 81 ? 9.189 2.433 -15.849 1.00 81.81 81 GLU A N 1
ATOM 644 C CA . GLU A 1 81 ? 9.651 1.181 -16.470 1.00 81.81 81 GLU A CA 1
ATOM 645 C C . GLU A 1 81 ? 10.232 0.161 -15.471 1.00 81.81 81 GLU A C 1
ATOM 647 O O . GLU A 1 81 ? 10.809 -0.844 -15.874 1.00 81.81 81 GLU A O 1
ATOM 652 N N . ILE A 1 82 ? 10.006 0.340 -14.160 1.00 80.44 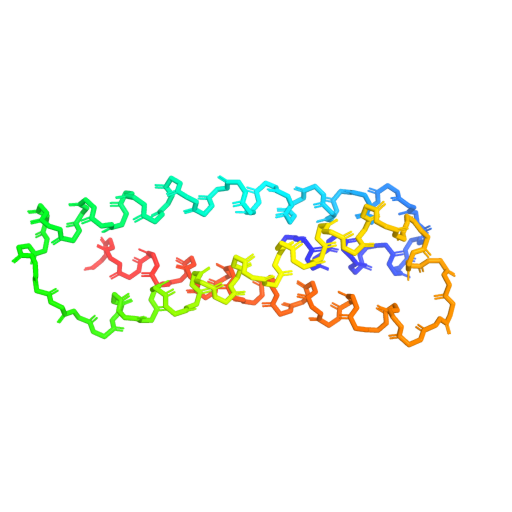82 ILE A N 1
ATOM 653 C CA . ILE A 1 82 ? 10.580 -0.518 -13.098 1.00 80.44 82 ILE A CA 1
ATOM 654 C C . ILE A 1 82 ? 10.291 -2.029 -13.243 1.00 80.44 82 ILE A C 1
ATOM 656 O O . ILE A 1 82 ? 11.026 -2.847 -12.696 1.00 80.44 82 ILE A O 1
ATOM 660 N N . MET A 1 83 ? 9.225 -2.421 -13.953 1.00 73.81 83 MET A N 1
ATOM 661 C CA . MET A 1 83 ? 8.881 -3.831 -14.217 1.00 73.81 83 MET A CA 1
ATOM 662 C C . MET A 1 83 ? 9.444 -4.379 -15.536 1.00 73.81 83 MET A C 1
ATOM 664 O O . MET A 1 83 ? 9.509 -5.603 -15.699 1.00 73.81 83 MET A O 1
ATOM 668 N N . LEU A 1 84 ? 9.866 -3.498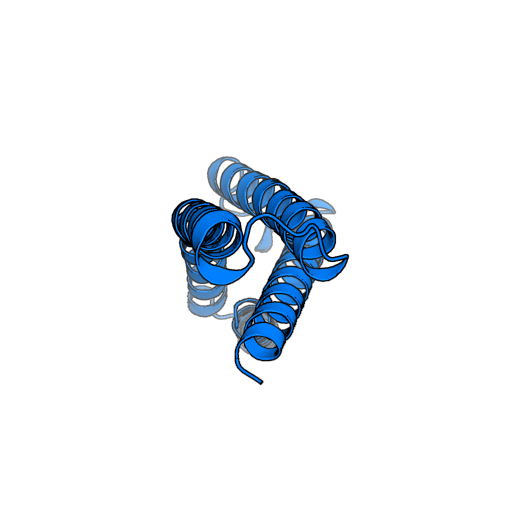 -16.447 1.00 73.94 84 LEU A N 1
ATOM 669 C CA . LEU A 1 84 ? 10.465 -3.845 -17.737 1.00 73.94 84 LEU A CA 1
ATOM 670 C C . LEU A 1 84 ? 11.973 -4.072 -17.612 1.00 73.94 84 LEU A C 1
ATOM 672 O O . LEU A 1 84 ? 12.517 -4.927 -18.304 1.00 73.94 84 LEU A O 1
ATOM 676 N N . GLU A 1 85 ? 12.629 -3.363 -16.697 1.00 76.56 85 GLU A N 1
ATOM 677 C CA . GLU A 1 85 ? 14.053 -3.543 -16.435 1.00 76.56 85 GLU A CA 1
ATOM 678 C C . GLU A 1 85 ? 14.345 -4.828 -15.637 1.00 76.56 85 GLU A C 1
ATOM 680 O O . GLU A 1 85 ? 13.665 -5.152 -14.660 1.00 76.56 85 GLU A O 1
ATOM 685 N N . GLU A 1 86 ? 15.418 -5.542 -15.989 1.00 72.19 86 GLU A N 1
ATOM 686 C CA . GLU A 1 86 ? 15.957 -6.668 -15.203 1.00 72.19 86 GLU A CA 1
ATOM 687 C C . GLU A 1 86 ? 16.831 -6.199 -14.024 1.00 72.19 86 GLU A C 1
ATOM 689 O O . GLU A 1 86 ? 17.862 -6.782 -13.693 1.00 72.19 86 GLU A O 1
ATOM 694 N N . THR A 1 87 ? 16.419 -5.121 -13.363 1.00 79.62 87 THR A N 1
ATOM 695 C CA . THR A 1 87 ? 17.147 -4.528 -12.237 1.00 79.62 87 THR A CA 1
ATOM 696 C C . THR A 1 87 ? 16.650 -5.119 -10.910 1.00 79.62 87 THR A C 1
ATOM 698 O O . THR A 1 87 ? 15.498 -5.540 -10.784 1.00 79.62 87 THR A O 1
ATOM 701 N N . ALA A 1 88 ? 17.474 -5.094 -9.854 1.00 80.56 88 ALA A N 1
ATOM 702 C CA . ALA A 1 88 ? 17.064 -5.491 -8.497 1.00 80.56 88 ALA A CA 1
ATOM 703 C C . ALA A 1 88 ? 15.790 -4.760 -8.003 1.00 80.56 88 ALA A C 1
ATOM 705 O O . ALA A 1 88 ? 15.010 -5.321 -7.230 1.00 80.56 88 ALA A O 1
ATOM 706 N N . GLY A 1 89 ? 15.534 -3.542 -8.501 1.00 80.06 89 GLY A N 1
ATOM 707 C CA . GLY A 1 89 ? 14.323 -2.765 -8.218 1.00 80.06 89 GLY A CA 1
ATOM 708 C C . GLY A 1 89 ? 13.019 -3.464 -8.620 1.00 80.06 89 GLY A C 1
ATOM 709 O O . GLY A 1 89 ? 12.028 -3.351 -7.897 1.00 80.06 89 GLY A O 1
ATOM 710 N N . LYS A 1 90 ? 13.029 -4.270 -9.691 1.00 82.38 90 LYS A N 1
ATOM 711 C CA . LYS A 1 90 ? 11.877 -5.079 -10.117 1.00 82.38 90 LYS A CA 1
ATOM 712 C C . LYS A 1 90 ? 11.467 -6.070 -9.034 1.00 82.38 90 LYS A C 1
ATOM 714 O O . LYS A 1 90 ? 10.299 -6.141 -8.663 1.00 82.38 90 LYS A O 1
ATOM 719 N N . TRP A 1 91 ? 12.427 -6.809 -8.481 1.00 83.31 91 TRP A N 1
ATOM 720 C CA . TRP A 1 91 ? 12.163 -7.800 -7.435 1.00 83.31 91 TRP A CA 1
ATOM 721 C C . TRP A 1 91 ? 11.662 -7.156 -6.145 1.00 83.31 91 TRP A C 1
ATOM 723 O O . TRP A 1 91 ? 10.707 -7.650 -5.549 1.00 83.31 91 TRP A O 1
ATOM 733 N N . VAL A 1 92 ? 12.239 -6.015 -5.755 1.00 86.06 92 VAL A N 1
ATOM 734 C CA . VAL A 1 92 ? 11.766 -5.237 -4.601 1.00 86.06 92 VAL A CA 1
ATOM 735 C C . VAL A 1 92 ? 10.321 -4.778 -4.809 1.00 86.06 92 VAL A C 1
ATOM 737 O O . VAL A 1 92 ? 9.497 -4.922 -3.904 1.00 86.06 92 VAL A O 1
ATOM 740 N N . TYR A 1 93 ? 9.984 -4.283 -6.003 1.00 84.69 93 TYR A N 1
ATOM 741 C CA . TYR A 1 93 ? 8.625 -3.864 -6.341 1.00 84.69 93 TYR A CA 1
ATOM 742 C C . TYR A 1 93 ? 7.633 -5.039 -6.305 1.00 84.69 93 TYR A C 1
ATOM 744 O O . TYR A 1 93 ? 6.564 -4.926 -5.703 1.00 84.69 93 TYR A O 1
ATOM 752 N N . LEU A 1 94 ? 8.006 -6.193 -6.870 1.00 85.31 94 LEU A N 1
ATOM 753 C CA . LEU A 1 94 ? 7.187 -7.410 -6.852 1.00 85.31 94 LEU A CA 1
ATOM 754 C C . LEU A 1 94 ? 6.917 -7.885 -5.420 1.00 85.31 94 LEU A C 1
ATOM 756 O O . LEU A 1 94 ? 5.761 -8.072 -5.041 1.00 85.31 94 LEU A O 1
ATOM 760 N N . VAL A 1 95 ? 7.965 -8.038 -4.605 1.00 87.75 95 VAL A N 1
ATOM 761 C CA . VAL A 1 95 ? 7.838 -8.465 -3.201 1.00 87.75 95 VAL A CA 1
ATOM 762 C C . VAL A 1 95 ? 6.973 -7.484 -2.414 1.00 87.75 95 VAL A C 1
ATOM 764 O O . VAL A 1 95 ? 6.099 -7.911 -1.658 1.00 87.75 95 VAL A O 1
ATOM 767 N N . SER A 1 96 ? 7.148 -6.180 -2.640 1.00 86.25 96 SER A N 1
ATOM 768 C CA . SER A 1 96 ? 6.336 -5.140 -2.001 1.00 86.25 96 SER A CA 1
ATOM 769 C C . SER A 1 96 ? 4.857 -5.258 -2.376 1.00 86.25 96 SER A C 1
ATOM 771 O O . SER A 1 96 ? 3.998 -5.151 -1.503 1.00 86.25 96 SER A O 1
ATOM 773 N N . LEU A 1 97 ? 4.541 -5.570 -3.638 1.00 86.19 97 LEU A N 1
ATOM 774 C CA . LEU A 1 97 ? 3.165 -5.763 -4.107 1.00 86.19 97 LEU A CA 1
ATOM 775 C C . LEU A 1 97 ? 2.495 -6.980 -3.457 1.00 86.19 97 LEU A C 1
ATOM 777 O O . LEU A 1 97 ? 1.333 -6.918 -3.033 1.00 86.19 97 LEU A O 1
ATOM 781 N N . TYR A 1 98 ? 3.229 -8.088 -3.339 1.00 87.94 98 TYR A N 1
ATOM 782 C CA . TYR A 1 98 ? 2.749 -9.275 -2.631 1.00 87.94 98 TYR A CA 1
ATOM 783 C C . TYR A 1 98 ? 2.558 -8.999 -1.136 1.00 87.94 98 TYR A C 1
ATOM 785 O O . TYR A 1 98 ? 1.509 -9.346 -0.589 1.00 87.94 98 TYR A O 1
ATOM 793 N N . ALA A 1 99 ? 3.506 -8.315 -0.492 1.00 87.19 99 ALA A N 1
ATOM 794 C CA . ALA A 1 99 ? 3.407 -7.924 0.912 1.00 87.19 99 ALA A CA 1
ATOM 795 C C . ALA A 1 99 ? 2.206 -6.997 1.165 1.00 87.19 99 ALA A C 1
ATOM 797 O O . ALA A 1 99 ? 1.438 -7.219 2.103 1.00 87.19 99 ALA A O 1
ATOM 798 N N . ALA A 1 100 ? 1.982 -6.015 0.287 1.00 86.50 100 ALA A N 1
ATOM 799 C CA . ALA A 1 100 ? 0.828 -5.127 0.340 1.00 86.50 100 ALA A CA 1
ATOM 800 C C . ALA A 1 100 ? -0.486 -5.919 0.217 1.00 86.50 100 ALA A C 1
ATOM 802 O O . ALA A 1 100 ? -1.416 -5.733 1.002 1.00 86.50 100 ALA A O 1
ATOM 803 N N . THR A 1 101 ? -0.550 -6.874 -0.715 1.00 86.62 101 THR A N 1
ATOM 804 C CA . THR A 1 101 ? -1.740 -7.718 -0.894 1.00 86.62 101 THR A CA 1
ATOM 805 C C . THR A 1 101 ? -1.997 -8.620 0.318 1.00 86.62 101 THR A C 1
ATOM 807 O O . THR A 1 101 ? -3.147 -8.777 0.738 1.00 86.62 101 THR A O 1
ATOM 810 N N . ALA A 1 102 ? -0.947 -9.194 0.910 1.00 87.31 102 ALA A N 1
ATOM 811 C CA . ALA A 1 102 ? -1.055 -10.007 2.118 1.00 87.31 102 ALA A CA 1
ATOM 812 C C . ALA A 1 102 ? -1.557 -9.179 3.312 1.00 87.31 102 ALA A C 1
ATOM 814 O O . ALA A 1 102 ? -2.498 -9.593 3.992 1.00 87.31 102 ALA A O 1
ATOM 815 N N . ALA A 1 103 ? -1.003 -7.978 3.517 1.00 86.00 103 ALA A N 1
ATOM 816 C CA . ALA A 1 103 ? -1.441 -7.057 4.564 1.00 86.00 103 ALA A CA 1
ATOM 817 C C . ALA A 1 103 ? -2.913 -6.648 4.386 1.00 86.00 103 ALA A C 1
ATOM 819 O O . ALA A 1 103 ? -3.689 -6.719 5.340 1.00 86.00 103 ALA A O 1
ATOM 820 N N . ALA A 1 104 ? -3.330 -6.305 3.163 1.00 84.50 104 ALA A N 1
ATOM 821 C CA . ALA A 1 104 ? -4.721 -5.974 2.857 1.00 84.50 104 ALA A CA 1
ATOM 822 C C . ALA A 1 104 ? -5.677 -7.153 3.122 1.00 84.50 104 ALA A C 1
ATOM 824 O O . ALA A 1 104 ? -6.749 -6.971 3.698 1.00 84.50 104 ALA A O 1
ATOM 825 N N . THR A 1 105 ? -5.274 -8.376 2.764 1.00 85.75 105 THR A N 1
ATOM 826 C CA . THR A 1 105 ? -6.068 -9.591 3.015 1.00 85.75 105 THR A CA 1
ATOM 827 C C . THR A 1 105 ? -6.214 -9.855 4.514 1.00 85.75 105 THR A C 1
ATOM 829 O O . THR A 1 105 ? -7.311 -10.141 4.996 1.00 85.75 105 THR A O 1
ATOM 832 N N . TYR A 1 106 ? -5.125 -9.702 5.272 1.00 85.56 106 TYR A N 1
ATOM 833 C CA . TYR A 1 106 ? -5.136 -9.855 6.723 1.00 85.56 106 TYR A CA 1
ATOM 834 C C . TYR A 1 106 ? -6.027 -8.807 7.407 1.00 85.56 106 TYR A C 1
ATOM 836 O O . TYR A 1 106 ? -6.837 -9.151 8.267 1.00 85.56 106 TYR A O 1
ATOM 844 N N . LEU A 1 107 ? -5.956 -7.544 6.975 1.00 82.25 107 LEU A N 1
ATOM 845 C CA . LEU A 1 107 ? -6.841 -6.476 7.450 1.00 82.25 107 LEU A CA 1
ATOM 846 C C . LEU A 1 107 ? -8.318 -6.770 7.151 1.00 82.25 107 LEU A C 1
ATOM 848 O O . LEU A 1 107 ? -9.166 -6.558 8.020 1.00 82.25 107 LEU A O 1
ATOM 852 N N . GLY A 1 108 ? -8.626 -7.305 5.964 1.00 81.06 108 GLY A N 1
ATOM 853 C CA . GLY A 1 108 ? -9.973 -7.752 5.601 1.00 81.06 108 GLY A CA 1
ATOM 854 C C . GLY A 1 108 ? -10.483 -8.880 6.504 1.00 81.06 108 GLY A C 1
ATOM 855 O O . GLY A 1 108 ? -11.600 -8.807 7.015 1.00 81.06 108 GLY A O 1
ATOM 856 N N . HIS A 1 109 ? -9.635 -9.873 6.788 1.00 82.94 109 HIS A N 1
ATOM 857 C CA . HIS A 1 109 ? -9.954 -10.971 7.706 1.00 82.94 109 HIS A CA 1
ATOM 858 C C . HIS A 1 109 ? -10.177 -10.497 9.153 1.00 82.94 109 HIS A C 1
ATOM 860 O O . HIS A 1 109 ? -11.071 -10.983 9.849 1.00 82.94 109 HIS A O 1
ATOM 866 N N . LEU A 1 110 ? -9.393 -9.523 9.626 1.00 77.75 110 LEU A N 1
ATOM 867 C CA . LEU A 1 110 ? -9.650 -8.881 10.918 1.00 77.75 110 LEU A CA 1
ATOM 868 C C . LEU A 1 110 ? -10.981 -8.123 10.898 1.00 77.75 110 LEU A C 1
ATOM 870 O O . LEU A 1 110 ? -11.707 -8.163 11.884 1.00 77.75 110 LEU A O 1
ATOM 874 N N . GLY A 1 111 ? -11.317 -7.472 9.779 1.00 68.75 111 GLY A N 1
ATOM 875 C CA . GLY A 1 111 ? -12.601 -6.813 9.538 1.00 68.75 111 GLY A CA 1
ATOM 876 C C . GLY A 1 111 ? -13.8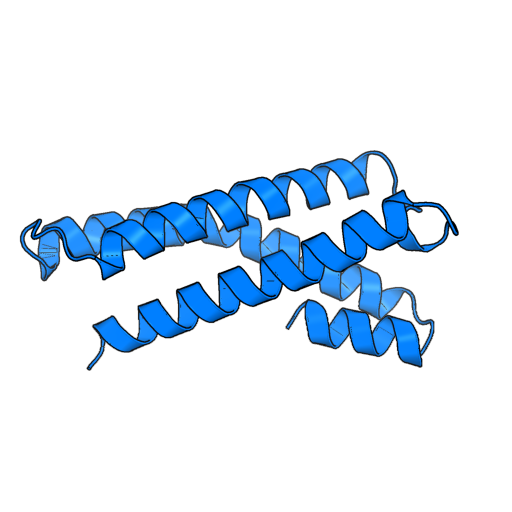05 -7.738 9.728 1.00 68.75 111 GLY A C 1
ATOM 877 O O . GLY A 1 111 ? -14.730 -7.385 10.455 1.00 68.75 111 GLY A O 1
ATOM 878 N N . SER A 1 112 ? -13.769 -8.943 9.151 1.00 67.25 112 SER A N 1
ATOM 879 C CA . SER A 1 112 ? -14.874 -9.906 9.263 1.00 67.25 112 SER A CA 1
ATOM 880 C C . SER A 1 112 ? -15.075 -10.441 10.684 1.00 67.25 112 SER A C 1
ATOM 882 O O . SER A 1 112 ? -16.198 -10.755 11.062 1.00 67.25 112 SER A O 1
ATOM 884 N N . LYS A 1 113 ? -14.016 -10.496 11.504 1.00 67.69 113 LYS A N 1
ATOM 885 C CA . LYS A 1 113 ? -14.109 -10.906 12.918 1.00 67.69 113 LYS A CA 1
ATOM 886 C C . LYS A 1 113 ? -14.806 -9.884 13.822 1.00 67.69 113 LYS A C 1
ATOM 888 O O . LYS A 1 113 ? -15.013 -10.179 14.988 1.00 67.69 113 LYS A O 1
ATOM 893 N N . PHE A 1 114 ? -15.138 -8.694 13.319 1.00 57.41 114 PHE A N 1
ATOM 894 C CA . PHE A 1 114 ? -15.942 -7.714 14.058 1.00 57.41 114 PHE A CA 1
ATOM 895 C C . PHE A 1 114 ? -17.458 -7.880 13.846 1.00 57.41 114 PHE A C 1
ATOM 897 O O . PHE A 1 114 ? -18.224 -7.231 14.554 1.00 57.41 114 PHE A O 1
ATOM 904 N N . LEU A 1 115 ? -17.887 -8.685 12.865 1.00 55.25 115 LEU A N 1
ATOM 905 C CA . LEU A 1 115 ? -19.300 -8.883 12.504 1.00 55.25 115 LEU A CA 1
ATOM 906 C C . LEU A 1 115 ? -19.924 -10.157 13.107 1.00 55.25 115 LEU A C 1
ATOM 908 O O . LEU A 1 115 ? -21.147 -10.255 13.112 1.00 55.25 115 LEU A O 1
ATOM 912 N N . ASN A 1 116 ? -19.102 -11.084 13.613 1.00 43.38 116 ASN A N 1
ATOM 913 C CA . ASN A 1 116 ? -19.503 -12.281 14.368 1.00 43.38 116 ASN A CA 1
ATOM 914 C C . ASN A 1 116 ? -19.090 -12.133 15.832 1.00 43.38 116 ASN A C 1
ATOM 916 O O . ASN A 1 116 ? -19.845 -12.614 16.702 1.00 43.38 116 ASN A O 1
#

pLDDT: mean 81.07, std 7.45, range [43.38, 90.25]